Protein AF-A0A095ZLV0-F1 (afdb_monomer)

Mean predicted aligned error: 2.47 Å

pLDDT: mean 94.81, std 3.23, range [82.62, 97.88]

Radius of gyration: 12.52 Å; Cα contacts (8 Å, |Δi|>4): 199; chains: 1; bounding box: 30×24×29 Å

Nearest PDB structures (foldseek):
  4cvn-assembly3_H  TM=4.378E-01  e=1.791E+00  Pyrococcus abyssi GE5
  1yzh-assembly1_A  TM=4.095E-01  e=8.049E+00  Streptococcus pneumoniae
  2e2o-assembly1_A  TM=3.900E-01  e=8.569E+00  Sulfurisphaera tokodaii

Solvent-accessible surface area (backbone atoms only — not comparable to full-atom values): 5598 Å² total; per-residue (Å²): 90,82,37,76,89,58,82,37,50,82,42,81,77,58,96,61,78,64,69,90,45,72,81,43,30,36,50,30,49,45,47,40,47,65,64,39,50,67,45,78,57,61,44,66,31,31,39,74,44,74,66,9,36,50,21,47,51,37,22,54,49,82,32,35,52,52,29,49,85,70,72,42,73,56,26,41,32,32,26,20,60,77,34,49,73,69,54,50,71,67,55,51,52,56,24,40,70,24,27,36,44,82,44,104

Sequence (104 aa):
MDFRKANFSHVKDVFLLFSGCDALVELWLPMTFDLLTNIDLSIQSWGATTDGLASLRWTFGEGADDRTAKGLQPCTMKLHANVYDRLTDNERVAAAKKGWTFTK

Organism: NCBI:txid1401074

Secondary structure (DSSP, 8-state):
-B-TT---TT----TTTTTT-TT----B--B--TT-SEEEE--TTTTSSHHHHHHHHHHHTTTB--TTTTTPPPEEEEE-HHHHTTS-HHHHHHHHHTTEEEE-

Structure (mmCIF, N/CA/C/O backbone):
data_AF-A0A095ZLV0-F1
#
_entry.id   AF-A0A095ZLV0-F1
#
loop_
_atom_site.group_PDB
_atom_site.id
_atom_site.type_symbol
_atom_site.label_atom_id
_atom_site.label_alt_id
_atom_site.label_comp_id
_atom_site.label_asym_id
_atom_site.label_entity_id
_atom_site.label_seq_id
_atom_site.pdbx_PDB_ins_code
_atom_site.Cartn_x
_atom_site.Cartn_y
_atom_site.Cartn_z
_atom_site.occupancy
_atom_site.B_iso_or_equiv
_atom_site.auth_seq_id
_atom_site.auth_comp_id
_atom_site.auth_asym_id
_atom_site.auth_atom_id
_atom_site.pdbx_PDB_model_num
ATOM 1 N N . MET A 1 1 ? -1.328 -0.495 -13.754 1.00 93.31 1 MET A N 1
ATOM 2 C CA . MET A 1 1 ? -2.787 -0.534 -13.497 1.00 93.31 1 MET A CA 1
ATOM 3 C C . MET A 1 1 ? -3.157 0.652 -12.626 1.00 93.31 1 MET A C 1
ATOM 5 O O . MET A 1 1 ? -2.395 0.973 -11.722 1.00 93.31 1 MET A O 1
ATOM 9 N N . ASP A 1 2 ? -4.288 1.303 -12.890 1.00 96.56 2 ASP A N 1
ATOM 10 C CA . ASP A 1 2 ? -4.709 2.511 -12.172 1.00 96.56 2 ASP A CA 1
ATOM 11 C C . ASP A 1 2 ? -6.124 2.344 -11.605 1.00 96.56 2 ASP A C 1
ATOM 13 O O . ASP A 1 2 ? -7.093 2.232 -12.355 1.00 96.56 2 ASP A O 1
ATOM 17 N N . PHE A 1 3 ? -6.226 2.322 -10.276 1.00 96.75 3 PHE A N 1
ATOM 18 C CA . PHE A 1 3 ? -7.471 2.198 -9.522 1.00 96.75 3 PHE A CA 1
ATOM 19 C C . PHE A 1 3 ? -7.770 3.443 -8.686 1.00 96.75 3 PHE A C 1
ATOM 21 O O . PHE A 1 3 ? -8.600 3.369 -7.789 1.00 96.75 3 PHE A O 1
ATOM 28 N N . ARG A 1 4 ? -7.150 4.602 -8.945 1.00 96.50 4 ARG A N 1
ATOM 29 C CA . ARG A 1 4 ? -7.293 5.803 -8.087 1.00 96.50 4 ARG A CA 1
ATOM 30 C C . ARG A 1 4 ? -8.733 6.282 -7.880 1.00 96.50 4 ARG A C 1
ATOM 32 O O . ARG A 1 4 ? -9.005 7.008 -6.933 1.00 96.50 4 ARG A O 1
ATOM 39 N N . LYS A 1 5 ? -9.651 5.893 -8.767 1.00 95.81 5 LYS A N 1
ATOM 40 C CA . LYS A 1 5 ? -11.087 6.212 -8.697 1.00 95.81 5 LYS A CA 1
ATOM 41 C C . LYS A 1 5 ? -11.945 5.083 -8.110 1.00 95.81 5 LYS A C 1
ATOM 43 O O . LYS A 1 5 ? -13.164 5.215 -8.064 1.00 95.81 5 LYS A O 1
ATOM 48 N N . ALA A 1 6 ? -11.336 3.966 -7.722 1.00 95.75 6 ALA A N 1
ATOM 49 C CA . ALA A 1 6 ? -12.019 2.830 -7.124 1.00 95.75 6 ALA A CA 1
ATOM 50 C C . ALA A 1 6 ? -12.153 3.004 -5.605 1.00 95.75 6 ALA A C 1
ATOM 52 O O . ALA A 1 6 ? -11.365 3.699 -4.968 1.00 95.75 6 ALA A O 1
ATOM 53 N N . ASN A 1 7 ? -13.149 2.333 -5.031 1.00 95.38 7 ASN A N 1
ATOM 54 C CA . ASN A 1 7 ? -13.361 2.251 -3.593 1.00 95.38 7 ASN A CA 1
ATOM 55 C C . ASN A 1 7 ? -13.506 0.780 -3.195 1.00 95.38 7 ASN A C 1
ATOM 57 O O . ASN A 1 7 ? -14.355 0.072 -3.738 1.00 95.38 7 ASN A O 1
ATOM 61 N N . PHE A 1 8 ? -12.690 0.339 -2.242 1.00 96.12 8 PHE A N 1
ATOM 62 C CA . PHE A 1 8 ? -12.619 -1.041 -1.778 1.00 96.12 8 PHE A CA 1
ATOM 63 C C . PHE A 1 8 ? -13.105 -1.222 -0.329 1.00 96.12 8 PHE A C 1
ATOM 65 O O . PHE A 1 8 ? -12.872 -2.274 0.265 1.00 96.12 8 PHE A O 1
ATOM 72 N N . SER A 1 9 ? -13.836 -0.253 0.235 1.00 96.75 9 SER A N 1
ATOM 73 C CA . SER A 1 9 ? -14.259 -0.261 1.649 1.00 96.75 9 SER A CA 1
ATOM 74 C C . SER A 1 9 ? -15.120 -1.439 2.082 1.00 96.75 9 SER A C 1
ATOM 76 O O . SER A 1 9 ? -15.171 -1.754 3.264 1.00 96.75 9 SER A O 1
ATOM 78 N N . HIS A 1 10 ? -15.756 -2.135 1.142 1.00 97.12 10 HIS A N 1
ATOM 79 C CA . HIS A 1 10 ? -16.605 -3.294 1.426 1.00 97.12 10 HIS A CA 1
ATOM 80 C C . HIS A 1 10 ? -15.989 -4.623 0.965 1.00 97.12 10 HIS A C 1
ATOM 82 O O . HIS A 1 10 ? -16.644 -5.665 1.046 1.00 97.12 10 HIS A O 1
ATOM 88 N N . VAL A 1 11 ? -14.745 -4.608 0.474 1.00 96.06 11 VAL A N 1
ATOM 89 C CA . VAL A 1 11 ? -14.034 -5.826 0.077 1.00 96.06 11 VAL A CA 1
ATOM 90 C C . VAL A 1 11 ? -13.694 -6.640 1.318 1.00 96.06 11 VAL A C 1
ATOM 92 O O . VAL A 1 11 ? -13.082 -6.136 2.254 1.00 96.06 11 VAL A O 1
ATOM 95 N N . LYS A 1 12 ? -14.089 -7.914 1.306 1.00 95.56 12 LYS A N 1
ATOM 96 C CA . LYS A 1 12 ? -13.871 -8.860 2.411 1.00 95.56 12 LYS A CA 1
ATOM 97 C C . LYS A 1 12 ? -12.700 -9.809 2.175 1.00 95.56 12 LYS A C 1
ATOM 99 O O . LYS A 1 12 ? -12.263 -10.455 3.118 1.00 95.56 12 LYS A O 1
ATOM 104 N N . ASP A 1 13 ? -12.224 -9.902 0.935 1.00 91.75 13 ASP A N 1
ATOM 105 C CA . ASP A 1 13 ? -11.142 -10.800 0.542 1.00 91.75 13 ASP A CA 1
ATOM 106 C C . ASP A 1 13 ? -10.413 -10.275 -0.709 1.00 91.75 13 ASP A C 1
ATOM 108 O O . ASP A 1 13 ? -11.034 -9.720 -1.617 1.00 91.75 13 ASP A O 1
ATOM 112 N N . VAL A 1 14 ? -9.093 -10.457 -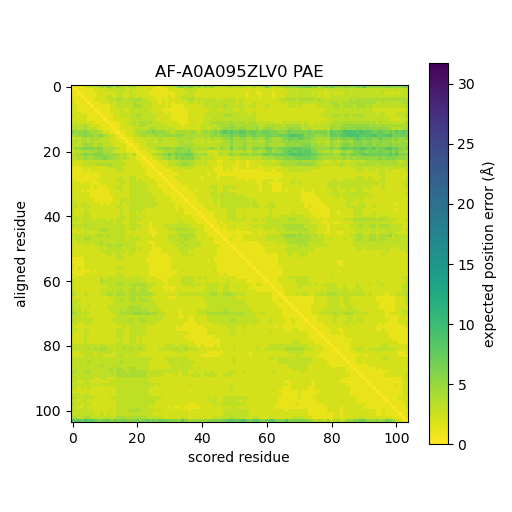0.736 1.00 90.44 14 VAL A N 1
ATOM 113 C CA . VAL A 1 14 ? -8.163 -10.081 -1.815 1.00 90.44 14 VAL A CA 1
ATOM 114 C C . VAL A 1 14 ? -7.152 -11.192 -2.127 1.00 90.44 14 VAL A C 1
ATOM 116 O O . VAL A 1 14 ? -6.147 -10.923 -2.780 1.00 90.44 14 VAL A O 1
ATOM 119 N N . PHE A 1 15 ? -7.408 -12.433 -1.689 1.00 83.19 15 PHE A N 1
ATOM 120 C CA . PHE A 1 15 ? -6.475 -13.570 -1.694 1.00 83.19 15 PHE A CA 1
ATOM 121 C C . PHE A 1 15 ? -5.724 -13.812 -3.017 1.00 83.19 15 PHE A C 1
ATOM 123 O O . PHE A 1 15 ? -4.623 -14.351 -2.995 1.00 83.19 15 PHE A O 1
ATOM 130 N N . LEU A 1 16 ? -6.252 -13.383 -4.166 1.00 82.62 16 LEU A N 1
ATOM 131 C CA . LEU A 1 16 ? -5.592 -13.526 -5.470 1.00 82.62 16 LEU A CA 1
ATOM 132 C C . LEU A 1 16 ? -5.725 -12.286 -6.360 1.00 82.62 16 LEU A C 1
ATOM 134 O O . LEU A 1 16 ? -5.642 -12.402 -7.581 1.00 82.62 16 LEU A O 1
ATOM 138 N N . LEU A 1 17 ? -5.924 -11.101 -5.773 1.00 84.00 17 LEU A N 1
ATOM 139 C CA . LEU A 1 17 ? -6.256 -9.886 -6.529 1.00 84.00 17 LEU A CA 1
ATOM 140 C C . LEU A 1 17 ? -5.251 -9.574 -7.657 1.00 84.00 17 LEU A C 1
ATOM 142 O O . LEU A 1 17 ? -5.650 -9.072 -8.704 1.00 84.00 17 LEU A O 1
ATOM 146 N N . PHE A 1 18 ? -3.973 -9.923 -7.464 1.00 87.88 18 PHE A N 1
ATOM 147 C CA . PHE A 1 18 ? -2.896 -9.721 -8.442 1.00 87.88 18 PHE A CA 1
ATOM 148 C C . PHE A 1 18 ? -2.106 -10.997 -8.763 1.00 87.88 18 PHE A C 1
ATOM 150 O O . PHE A 1 18 ? -0.941 -10.933 -9.157 1.00 87.88 18 PHE A O 1
ATOM 157 N N . SER A 1 19 ? -2.718 -12.172 -8.598 1.00 86.06 19 SER A N 1
ATOM 158 C CA . SER A 1 19 ? -2.069 -13.429 -8.988 1.00 86.06 19 SER A CA 1
ATOM 159 C C . SER A 1 19 ? -1.755 -13.430 -10.492 1.00 86.06 19 SER A C 1
ATOM 161 O O . SER A 1 19 ? -2.596 -13.046 -11.304 1.00 86.06 19 SER A O 1
ATOM 163 N N . GLY A 1 20 ? -0.531 -13.815 -10.866 1.00 84.94 20 GLY A N 1
ATOM 164 C CA . GLY A 1 20 ? -0.071 -13.835 -12.262 1.00 84.94 20 GLY A CA 1
ATOM 165 C C . GLY A 1 20 ? 0.274 -12.464 -12.861 1.00 84.94 20 GLY A C 1
ATOM 166 O O . GLY A 1 20 ? 0.516 -12.361 -14.061 1.00 84.94 20 GLY A O 1
ATOM 167 N N . CYS A 1 21 ? 0.316 -11.399 -12.056 1.00 88.38 21 CYS A N 1
ATOM 168 C CA . CYS A 1 21 ? 0.702 -10.056 -12.501 1.00 88.38 21 CYS A CA 1
ATOM 169 C C . CYS A 1 21 ? 2.228 -9.823 -12.443 1.00 88.38 21 CYS A C 1
ATOM 171 O O . CYS A 1 21 ? 2.675 -8.767 -11.999 1.00 88.38 21 CYS A O 1
ATOM 173 N N . ASP A 1 22 ? 3.038 -10.778 -12.907 1.00 84.19 22 ASP A N 1
ATOM 174 C CA . ASP A 1 22 ? 4.505 -10.776 -12.722 1.00 84.19 22 ASP A CA 1
ATOM 175 C C . ASP A 1 22 ? 5.238 -9.644 -13.464 1.00 84.19 22 ASP A C 1
ATOM 177 O O . ASP A 1 22 ? 6.371 -9.297 -13.134 1.00 84.19 22 ASP A O 1
ATOM 181 N N . ALA A 1 23 ? 4.591 -9.056 -14.473 1.00 91.12 23 ALA A N 1
ATOM 182 C CA . ALA A 1 23 ? 5.103 -7.917 -15.235 1.00 91.12 23 ALA A CA 1
ATOM 183 C C . ALA A 1 23 ? 4.530 -6.565 -14.763 1.00 91.12 23 ALA A C 1
ATOM 185 O O . ALA A 1 23 ? 4.772 -5.534 -15.396 1.00 91.12 23 ALA A O 1
ATOM 186 N N . LEU A 1 24 ? 3.739 -6.539 -13.683 1.00 93.38 24 LEU A N 1
ATOM 187 C CA . LEU A 1 24 ? 3.098 -5.319 -13.199 1.00 93.38 24 LEU A CA 1
ATOM 188 C C . LEU A 1 24 ? 4.123 -4.412 -12.513 1.00 93.38 24 LEU A C 1
ATOM 190 O O . LEU A 1 24 ? 4.451 -4.581 -11.339 1.00 93.38 24 LEU A O 1
ATOM 194 N N . VAL A 1 25 ? 4.642 -3.439 -13.258 1.00 94.94 25 VAL A N 1
ATOM 195 C CA . VAL A 1 25 ? 5.637 -2.480 -12.749 1.00 94.94 25 VAL A CA 1
ATOM 196 C C . VAL A 1 25 ? 5.017 -1.272 -12.050 1.00 94.94 25 VAL A C 1
ATOM 198 O O . VAL A 1 25 ? 5.664 -0.651 -11.208 1.00 94.94 25 VAL A O 1
ATOM 201 N N . GLU A 1 26 ? 3.759 -0.966 -12.363 1.00 96.44 26 GLU A N 1
ATOM 202 C CA . GLU A 1 26 ? 3.036 0.224 -11.914 1.00 96.44 26 GLU A CA 1
ATOM 203 C C . GLU A 1 26 ? 1.634 -0.155 -11.431 1.00 96.44 26 GLU A C 1
ATOM 205 O O . GLU A 1 26 ? 0.851 -0.758 -12.174 1.00 96.44 26 GLU A O 1
ATOM 210 N N . LEU A 1 27 ? 1.307 0.221 -10.197 1.00 96.25 27 LEU A N 1
ATOM 211 C CA . LEU A 1 27 ? 0.022 -0.034 -9.557 1.00 96.25 27 LEU A CA 1
ATOM 212 C C . LEU A 1 27 ? -0.367 1.178 -8.710 1.00 96.25 27 LEU A C 1
ATOM 214 O O . LEU A 1 27 ? 0.268 1.468 -7.700 1.00 96.25 27 LEU A O 1
ATOM 218 N N . TRP A 1 28 ? -1.428 1.872 -9.115 1.00 97.38 28 TRP A N 1
ATOM 219 C CA . TRP A 1 28 ? -2.038 2.933 -8.318 1.00 97.38 28 TRP A CA 1
ATOM 220 C C . TRP A 1 28 ? -3.246 2.361 -7.589 1.00 97.38 28 TRP A C 1
ATOM 222 O O . TRP A 1 28 ? -4.322 2.244 -8.178 1.00 97.38 28 TRP A O 1
ATOM 232 N N . LEU A 1 29 ? -3.064 1.963 -6.332 1.00 96.44 29 LEU A N 1
ATOM 233 C CA . LEU A 1 29 ? -4.094 1.288 -5.546 1.00 96.44 29 LEU A CA 1
ATOM 234 C C . LEU A 1 29 ? -4.491 2.155 -4.342 1.00 96.44 29 LEU A C 1
ATOM 236 O O . LEU A 1 29 ? -3.682 2.320 -3.438 1.00 96.44 29 LEU A O 1
ATOM 240 N N . PRO A 1 30 ? -5.704 2.730 -4.289 1.00 96.12 30 PRO A N 1
ATOM 241 C CA . PRO A 1 30 ? -6.153 3.428 -3.090 1.00 96.12 30 PRO A CA 1
ATOM 242 C C . PRO A 1 30 ? -6.376 2.419 -1.957 1.00 96.12 30 PRO A C 1
ATOM 244 O O . PRO A 1 30 ? -7.159 1.475 -2.098 1.00 96.12 30 PRO A O 1
ATOM 247 N N . MET A 1 31 ? -5.725 2.627 -0.814 1.00 95.56 31 MET A N 1
ATOM 248 C CA . MET A 1 31 ? -5.828 1.759 0.360 1.00 95.56 31 MET A CA 1
ATOM 249 C C . MET A 1 31 ? -7.112 2.061 1.136 1.00 95.56 31 MET A C 1
ATOM 251 O O . MET A 1 31 ? -7.084 2.571 2.248 1.00 95.56 31 MET A O 1
ATOM 255 N N . THR A 1 32 ? -8.251 1.732 0.537 1.00 96.06 32 THR A N 1
ATOM 256 C CA . THR A 1 32 ? -9.596 1.982 1.084 1.00 96.06 32 THR A CA 1
ATOM 257 C C . THR A 1 32 ? -10.214 0.721 1.700 1.00 96.06 32 THR A C 1
ATOM 259 O O . THR A 1 32 ? -11.415 0.665 1.910 1.00 96.06 32 THR A O 1
ATOM 262 N N . PHE A 1 33 ? -9.421 -0.325 1.964 1.00 96.38 33 PHE A N 1
ATOM 263 C CA . PHE A 1 33 ? -9.879 -1.651 2.408 1.00 96.38 33 PHE A CA 1
ATOM 264 C C . PHE A 1 33 ? -10.295 -1.691 3.887 1.00 96.38 33 PHE A C 1
ATOM 266 O O . PHE A 1 33 ? -9.574 -2.222 4.736 1.00 96.38 33 PHE A O 1
ATOM 273 N N . ASP A 1 34 ? -11.456 -1.134 4.217 1.00 97.19 34 ASP A N 1
ATOM 274 C CA . ASP A 1 34 ? -11.866 -0.932 5.612 1.00 97.19 34 ASP A CA 1
ATOM 275 C C . ASP A 1 34 ? -12.109 -2.246 6.393 1.00 97.19 34 ASP A C 1
ATOM 277 O O . ASP A 1 34 ? -11.900 -2.283 7.605 1.00 97.19 34 ASP A O 1
ATOM 281 N N . LEU A 1 35 ? -12.488 -3.339 5.716 1.00 97.31 35 LEU A N 1
ATOM 282 C CA . LEU A 1 35 ? -12.798 -4.633 6.354 1.00 97.31 35 LEU A CA 1
ATOM 283 C C . LEU A 1 35 ? -11.606 -5.597 6.460 1.00 97.31 35 LEU A C 1
ATOM 285 O O . LEU A 1 35 ? -11.723 -6.637 7.107 1.00 97.31 35 LEU A O 1
ATOM 289 N N . LEU A 1 36 ? -10.479 -5.288 5.815 1.00 96.88 36 LEU A N 1
ATOM 290 C CA . LEU A 1 36 ? -9.307 -6.163 5.805 1.00 96.88 36 LEU A CA 1
ATOM 291 C C . LEU A 1 36 ? -8.332 -5.779 6.913 1.00 96.88 36 LEU A C 1
ATOM 293 O O . LEU A 1 36 ? -8.099 -4.598 7.164 1.00 96.88 36 LEU A O 1
ATOM 297 N N . THR A 1 37 ? -7.722 -6.786 7.532 1.00 96.25 37 THR A N 1
ATOM 298 C CA . THR A 1 37 ? -6.606 -6.628 8.482 1.00 96.25 37 THR A CA 1
ATOM 299 C C . THR A 1 37 ? -5.301 -7.221 7.958 1.00 96.25 37 THR A C 1
ATOM 301 O O . THR A 1 37 ? -4.248 -7.011 8.558 1.00 96.25 37 THR A O 1
ATOM 304 N N . ASN A 1 38 ? -5.347 -7.927 6.825 1.00 95.75 38 ASN A N 1
ATOM 305 C CA . ASN A 1 38 ? -4.176 -8.430 6.127 1.00 95.75 38 ASN A CA 1
ATOM 306 C C . ASN A 1 38 ? -4.371 -8.363 4.606 1.00 95.75 38 ASN A C 1
ATOM 308 O O . ASN A 1 38 ? -5.446 -8.697 4.108 1.00 95.75 38 ASN A O 1
ATOM 312 N N . ILE A 1 39 ? -3.330 -7.959 3.879 1.00 94.94 39 ILE A N 1
ATOM 313 C CA . ILE A 1 39 ? -3.304 -7.886 2.412 1.00 94.94 39 ILE A CA 1
ATOM 314 C C . ILE A 1 39 ? -1.956 -8.428 1.927 1.00 94.94 39 ILE A C 1
ATOM 316 O O . ILE A 1 39 ? -0.911 -8.048 2.450 1.00 94.94 39 ILE A O 1
ATOM 320 N N . ASP A 1 40 ? -1.962 -9.288 0.909 1.00 93.44 40 ASP A N 1
ATOM 321 C CA . ASP A 1 40 ? -0.738 -9.722 0.230 1.00 93.44 40 ASP A CA 1
ATOM 322 C C . ASP A 1 40 ? -0.604 -9.003 -1.121 1.00 93.44 40 ASP A C 1
ATOM 324 O O . ASP A 1 40 ? -1.382 -9.244 -2.044 1.00 93.44 40 ASP A O 1
ATOM 328 N N . LEU A 1 41 ? 0.379 -8.104 -1.220 1.00 92.06 41 LEU A N 1
ATOM 329 C CA . LEU A 1 41 ? 0.804 -7.432 -2.451 1.00 92.06 41 LEU A CA 1
ATOM 330 C C . LEU A 1 41 ? 2.267 -7.788 -2.765 1.00 92.06 41 LEU A C 1
ATOM 332 O O . LEU A 1 41 ? 3.081 -6.912 -3.072 1.00 92.06 41 LEU A O 1
ATOM 336 N N . SER A 1 42 ? 2.627 -9.074 -2.692 1.00 91.62 42 SER A N 1
ATOM 337 C CA . SER A 1 42 ? 3.971 -9.581 -3.021 1.00 91.62 42 SER A CA 1
ATOM 338 C C . SER A 1 42 ? 4.313 -9.537 -4.523 1.00 91.62 42 SER A C 1
ATOM 340 O O . SER A 1 42 ? 4.775 -10.514 -5.104 1.00 91.62 42 SER A O 1
ATOM 342 N N . ILE A 1 43 ? 4.120 -8.384 -5.163 1.00 92.75 43 ILE A N 1
ATOM 343 C CA . ILE A 1 43 ? 4.323 -8.154 -6.596 1.00 92.75 43 ILE A CA 1
ATOM 344 C C . ILE A 1 43 ? 5.777 -7.733 -6.822 1.00 92.75 43 ILE A C 1
ATOM 346 O O . ILE A 1 43 ? 6.134 -6.579 -6.605 1.00 92.75 43 ILE A O 1
ATOM 350 N N . GLN A 1 44 ? 6.636 -8.657 -7.253 1.00 93.44 44 GLN A N 1
ATOM 351 C CA . GLN A 1 44 ? 8.086 -8.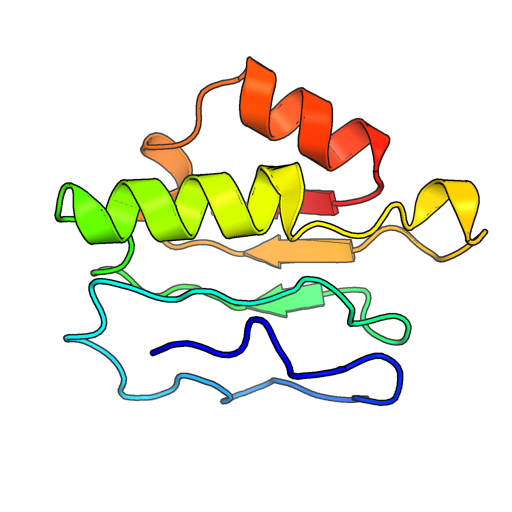429 -7.344 1.00 93.44 44 GLN A CA 1
ATOM 352 C C . GLN A 1 44 ? 8.486 -7.245 -8.240 1.00 93.44 44 GLN A C 1
ATOM 354 O O . GLN A 1 44 ? 9.481 -6.570 -7.962 1.00 93.44 44 GLN 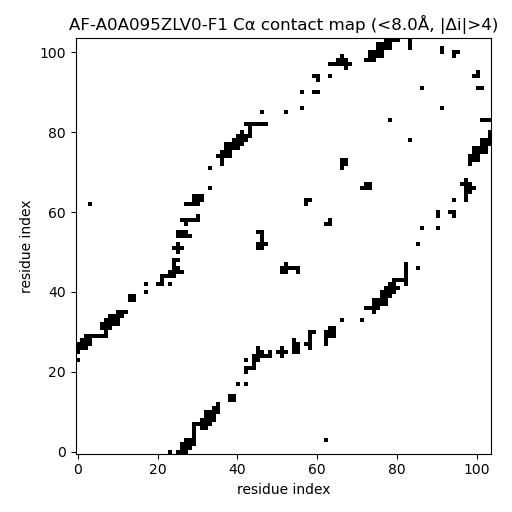A O 1
ATOM 359 N N . SER A 1 45 ? 7.747 -7.018 -9.325 1.00 94.12 45 SER A N 1
ATOM 360 C CA . SER A 1 45 ? 8.043 -6.006 -10.342 1.00 94.12 45 SER A CA 1
ATOM 361 C C . SER A 1 45 ? 7.590 -4.594 -9.966 1.00 94.12 45 SER A C 1
ATOM 363 O O . SER A 1 45 ? 8.030 -3.631 -10.598 1.00 94.12 45 SER A O 1
ATOM 365 N N . TRP A 1 46 ? 6.718 -4.439 -8.965 1.00 95.12 46 TRP A N 1
ATOM 366 C CA . TRP A 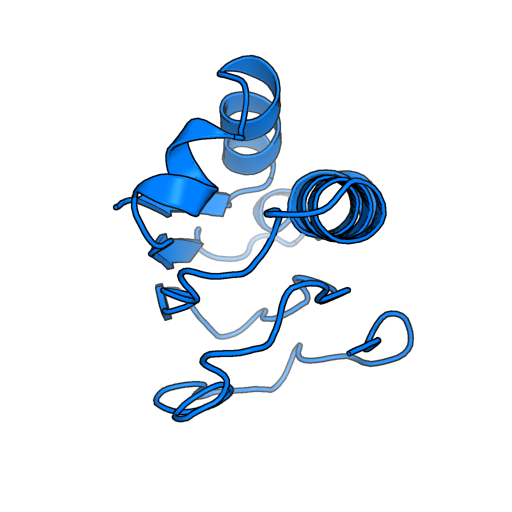1 46 ? 6.139 -3.138 -8.641 1.00 95.12 46 TRP A CA 1
ATOM 367 C C . TRP A 1 46 ? 7.206 -2.181 -8.109 1.00 95.12 46 TRP A C 1
ATOM 369 O O . TRP A 1 46 ? 8.037 -2.527 -7.273 1.00 95.12 46 TRP A O 1
ATOM 379 N N . GLY A 1 47 ? 7.224 -0.955 -8.621 1.00 93.81 47 GLY A N 1
ATOM 380 C CA . GLY A 1 47 ? 8.221 0.018 -8.196 1.00 93.81 47 GLY A CA 1
ATOM 381 C C . GLY A 1 47 ? 9.545 -0.086 -8.941 1.00 93.81 47 GLY A C 1
ATOM 382 O O . GLY A 1 47 ? 10.431 0.710 -8.646 1.00 93.81 47 GLY A O 1
ATOM 383 N N . ALA A 1 48 ? 9.704 -1.025 -9.887 1.00 93.38 48 ALA A N 1
ATOM 384 C CA . ALA A 1 48 ? 10.957 -1.237 -10.616 1.00 93.38 48 ALA A CA 1
ATOM 385 C C . ALA A 1 48 ? 11.352 -0.062 -11.527 1.00 93.38 48 ALA A C 1
ATOM 387 O O . ALA A 1 48 ? 12.544 0.185 -11.710 1.00 93.38 48 ALA A O 1
ATOM 388 N N . THR A 1 49 ? 10.371 0.670 -12.058 1.00 95.56 49 THR A N 1
ATOM 389 C CA . THR A 1 49 ? 10.551 1.853 -12.915 1.00 95.56 49 THR A CA 1
ATOM 390 C C . THR A 1 49 ? 10.287 3.148 -12.142 1.00 95.56 49 THR A C 1
ATOM 392 O O . THR A 1 49 ? 9.774 3.114 -11.023 1.00 95.56 49 THR A O 1
ATOM 395 N N . THR A 1 50 ? 10.604 4.305 -12.735 1.00 96.38 50 THR A N 1
ATOM 396 C CA . THR A 1 50 ? 10.287 5.623 -12.152 1.00 96.38 50 THR A CA 1
ATOM 397 C C . THR A 1 50 ? 8.788 5.782 -11.887 1.00 96.38 50 THR A C 1
ATOM 399 O O . THR A 1 50 ? 8.404 6.130 -10.772 1.00 96.38 50 THR A O 1
ATOM 402 N N . ASP A 1 51 ? 7.943 5.451 -12.867 1.00 96.75 51 ASP A N 1
ATOM 403 C CA . ASP A 1 51 ? 6.482 5.534 -12.727 1.00 96.75 51 ASP A CA 1
ATOM 404 C C . ASP A 1 51 ? 5.949 4.487 -11.746 1.00 96.75 51 ASP A C 1
ATOM 406 O O . ASP A 1 51 ? 5.083 4.771 -10.917 1.00 96.75 51 ASP A O 1
ATOM 410 N N . GLY A 1 52 ? 6.552 3.295 -11.746 1.00 96.81 52 GLY A N 1
ATOM 411 C CA . GLY A 1 52 ? 6.291 2.276 -10.743 1.00 96.81 52 GLY A CA 1
ATOM 412 C C . GLY A 1 52 ? 6.539 2.793 -9.331 1.00 96.81 52 GLY A C 1
ATOM 413 O O . GLY A 1 52 ? 5.686 2.640 -8.458 1.00 96.81 52 GLY A O 1
ATOM 414 N N . LEU A 1 53 ? 7.688 3.430 -9.096 1.00 96.31 53 LEU A N 1
ATOM 415 C CA . LEU A 1 53 ? 8.045 3.982 -7.791 1.00 96.31 53 LEU A CA 1
ATOM 416 C C . LEU A 1 53 ? 7.122 5.143 -7.403 1.00 96.31 53 LEU A C 1
ATOM 418 O O . LEU A 1 53 ? 6.740 5.253 -6.239 1.00 96.31 53 LEU A O 1
ATOM 422 N N . ALA A 1 54 ? 6.723 5.978 -8.364 1.00 97.50 54 ALA A N 1
ATOM 423 C CA . ALA A 1 54 ? 5.727 7.020 -8.137 1.00 97.50 54 ALA A CA 1
ATOM 424 C C . ALA A 1 54 ? 4.383 6.418 -7.691 1.00 97.50 54 ALA A C 1
ATOM 426 O O . ALA A 1 54 ? 3.824 6.857 -6.687 1.00 97.50 54 ALA A O 1
ATOM 427 N N . SER A 1 55 ? 3.916 5.361 -8.362 1.00 97.88 55 SER A N 1
ATOM 428 C CA . SER A 1 55 ? 2.672 4.665 -8.004 1.00 97.88 55 SER A CA 1
ATOM 429 C C . SER A 1 55 ? 2.732 4.005 -6.619 1.00 97.88 55 SER A C 1
ATOM 431 O O . SER A 1 55 ? 1.764 4.063 -5.859 1.00 97.88 55 SER A O 1
ATOM 433 N N . LEU A 1 56 ? 3.893 3.452 -6.249 1.00 96.38 56 LEU A N 1
ATOM 434 C CA . LEU A 1 56 ? 4.157 2.859 -4.936 1.00 96.38 56 LEU A CA 1
ATOM 435 C C . LEU A 1 56 ? 4.068 3.908 -3.819 1.00 96.38 56 LEU A C 1
ATOM 437 O O . LEU A 1 56 ? 3.341 3.733 -2.840 1.00 96.38 56 LEU A O 1
ATOM 441 N N . ARG A 1 57 ? 4.772 5.031 -3.992 1.00 96.19 57 ARG A N 1
ATOM 442 C CA . ARG A 1 57 ? 4.777 6.142 -3.031 1.00 96.19 57 ARG A CA 1
ATOM 443 C C . ARG A 1 57 ? 3.418 6.801 -2.903 1.00 96.19 57 ARG A C 1
ATOM 445 O O . ARG A 1 57 ? 3.002 7.126 -1.796 1.00 96.19 57 ARG A O 1
ATOM 452 N N . TRP A 1 58 ? 2.718 6.971 -4.019 1.00 97.44 58 TRP A N 1
ATOM 453 C CA . TRP A 1 58 ? 1.354 7.472 -3.998 1.00 97.44 58 TRP A CA 1
ATOM 454 C C . TRP A 1 58 ? 0.447 6.534 -3.195 1.00 97.44 58 TRP A C 1
ATOM 456 O O . TRP A 1 58 ? -0.226 6.999 -2.282 1.00 97.44 58 TRP A O 1
ATOM 466 N N . THR A 1 59 ? 0.497 5.224 -3.459 1.00 96.25 59 THR A N 1
ATOM 467 C CA . THR A 1 59 ? -0.350 4.213 -2.800 1.00 96.25 59 THR A CA 1
ATOM 468 C C . THR A 1 59 ? -0.189 4.216 -1.277 1.00 96.25 59 THR A C 1
ATOM 470 O O . THR A 1 59 ? -1.184 4.180 -0.558 1.00 96.25 59 THR A O 1
ATOM 473 N N . PHE A 1 60 ? 1.040 4.316 -0.764 1.00 93.44 60 PHE A N 1
ATOM 474 C CA . PHE A 1 60 ? 1.292 4.324 0.687 1.00 93.44 60 PHE A CA 1
ATOM 475 C C . PHE A 1 60 ? 1.318 5.721 1.322 1.00 93.44 60 PHE A C 1
ATOM 477 O O . PHE A 1 60 ? 1.338 5.843 2.547 1.00 93.44 60 PHE A O 1
ATOM 484 N N . GLY A 1 61 ? 1.306 6.771 0.503 1.00 93.88 61 GLY A N 1
ATOM 485 C CA . GLY A 1 61 ? 1.243 8.166 0.917 1.00 93.88 61 GLY A CA 1
ATOM 486 C C . GLY A 1 61 ? -0.178 8.713 0.821 1.00 93.88 61 GLY A C 1
ATOM 487 O O . GLY A 1 61 ? -0.984 8.541 1.736 1.00 93.88 61 GLY A O 1
ATOM 488 N N . GLU A 1 62 ? -0.465 9.416 -0.274 1.00 94.12 62 GLU A N 1
ATOM 489 C CA . GLU A 1 62 ? -1.750 10.083 -0.535 1.00 94.12 62 GLU A CA 1
ATOM 490 C C . GLU A 1 62 ? -2.912 9.102 -0.704 1.00 94.12 62 GLU A C 1
ATOM 492 O O . GLU A 1 62 ? -3.998 9.348 -0.192 1.00 94.12 62 GLU A O 1
ATOM 497 N N . GLY A 1 63 ? -2.674 7.985 -1.391 1.00 94.69 63 GLY A N 1
ATOM 498 C CA . GLY A 1 63 ? -3.652 6.925 -1.614 1.00 94.69 63 GLY A CA 1
ATOM 499 C C . GLY A 1 63 ? -3.935 6.079 -0.375 1.00 94.69 63 GLY A C 1
ATOM 500 O O . GLY A 1 63 ? -4.834 5.242 -0.420 1.00 94.69 63 GLY A O 1
ATOM 501 N N . ALA A 1 64 ? -3.192 6.279 0.721 1.00 95.94 64 ALA A N 1
ATOM 502 C CA . ALA A 1 64 ? -3.406 5.558 1.963 1.00 95.94 64 ALA A CA 1
ATOM 503 C C . ALA A 1 64 ? -4.427 6.258 2.863 1.00 95.94 64 ALA A C 1
ATOM 505 O O . ALA A 1 64 ? -4.118 7.313 3.437 1.00 95.94 64 ALA A O 1
ATOM 506 N N . ASP A 1 65 ? -5.598 5.640 3.044 1.00 95.44 65 ASP A N 1
ATOM 507 C CA . ASP A 1 65 ? -6.602 6.123 3.994 1.00 95.44 65 ASP A CA 1
ATOM 508 C C . ASP A 1 65 ? -6.066 6.091 5.427 1.00 95.44 65 ASP A C 1
ATOM 510 O O . ASP A 1 65 ? -5.270 5.230 5.804 1.00 95.44 65 ASP A O 1
ATOM 514 N N . ASP A 1 66 ? -6.536 7.016 6.258 1.00 97.56 66 ASP A N 1
ATOM 515 C CA . ASP A 1 66 ? -6.226 7.019 7.683 1.00 97.56 66 ASP A CA 1
ATOM 516 C C . ASP A 1 66 ? -7.179 6.081 8.438 1.00 97.56 66 ASP A C 1
ATOM 518 O O . ASP A 1 66 ? -8.296 6.452 8.812 1.00 97.56 66 ASP A O 1
ATOM 522 N N . ARG A 1 67 ? -6.746 4.833 8.642 1.00 96.88 67 ARG A N 1
ATOM 523 C CA . ARG A 1 67 ? -7.526 3.814 9.362 1.00 96.88 67 ARG A CA 1
ATOM 524 C C . ARG A 1 67 ? -7.717 4.194 10.824 1.00 96.88 67 ARG A C 1
ATOM 526 O O . ARG A 1 67 ? -8.793 3.966 11.374 1.00 96.88 67 ARG A O 1
ATOM 533 N N . THR A 1 68 ? -6.694 4.797 11.431 1.00 97.19 68 THR A N 1
ATOM 534 C CA . THR A 1 68 ? -6.717 5.250 12.824 1.00 97.19 68 THR A CA 1
ATOM 535 C C . THR A 1 68 ? -7.802 6.307 13.021 1.00 97.19 68 THR A C 1
ATOM 537 O O . THR A 1 68 ? -8.628 6.176 13.921 1.00 97.19 68 THR A O 1
ATOM 540 N N . ALA A 1 69 ? -7.862 7.313 12.144 1.00 97.69 69 ALA A N 1
ATOM 541 C CA . ALA A 1 69 ? -8.880 8.363 12.19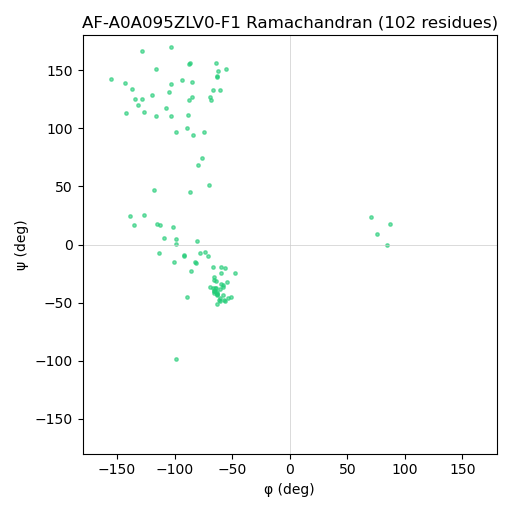8 1.00 97.69 69 ALA A CA 1
ATOM 542 C C . ALA A 1 69 ? -10.306 7.831 11.969 1.00 97.69 69 ALA A C 1
ATOM 544 O O . ALA A 1 69 ? -11.259 8.355 12.541 1.00 97.69 69 ALA A O 1
ATOM 545 N N . LYS A 1 70 ? -10.459 6.768 11.170 1.00 96.69 70 LYS A N 1
ATOM 546 C CA . LYS A 1 70 ? -11.742 6.076 10.965 1.00 96.69 70 LYS A CA 1
ATOM 547 C C . LYS A 1 70 ? -12.136 5.137 12.118 1.00 96.69 70 LYS A C 1
ATOM 549 O O . LYS A 1 70 ? -13.235 4.590 12.092 1.00 96.6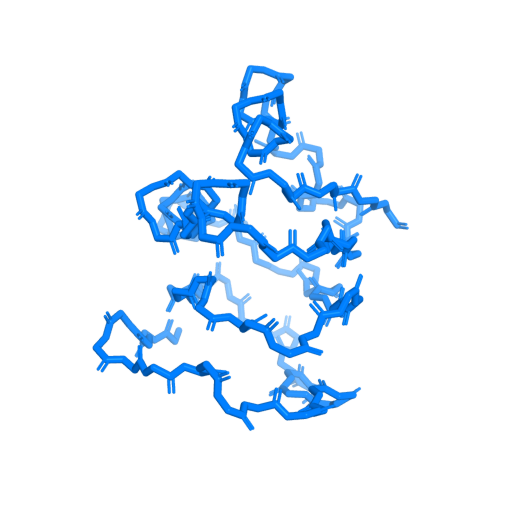9 70 LYS A O 1
ATOM 55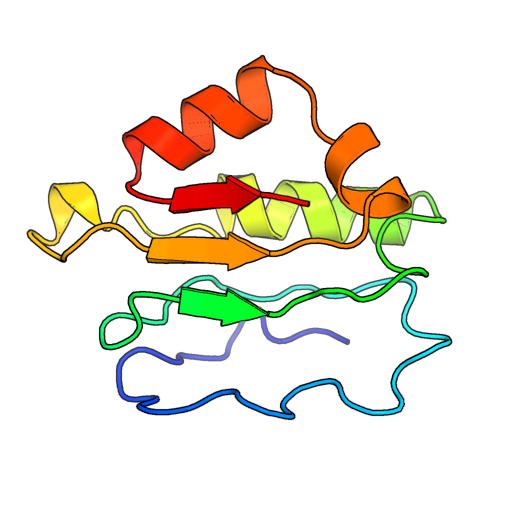4 N N . GLY A 1 71 ? -11.263 4.908 13.103 1.00 97.69 71 GLY A N 1
ATOM 555 C CA . GLY A 1 71 ? -11.495 3.934 14.177 1.00 97.69 71 GLY A CA 1
ATOM 556 C C . GLY A 1 71 ? -11.437 2.471 13.716 1.00 97.69 71 GLY A C 1
ATOM 557 O O . GLY A 1 71 ? -12.040 1.602 14.345 1.00 97.69 71 GLY A O 1
ATOM 558 N N . LEU A 1 72 ? -10.741 2.190 12.611 1.00 97.56 72 LEU A N 1
ATOM 559 C CA . LEU A 1 72 ? -10.595 0.847 12.051 1.00 97.56 72 LEU A CA 1
ATOM 560 C C . LEU A 1 72 ? -9.407 0.108 12.67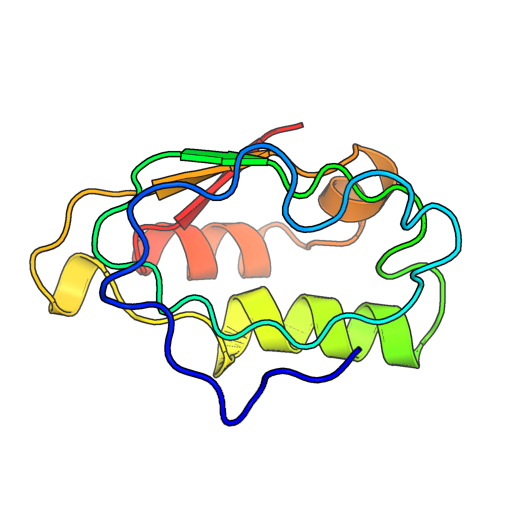4 1.00 97.56 72 LEU A C 1
ATOM 562 O O . LEU A 1 72 ? -8.431 0.711 13.120 1.00 97.56 72 LEU A O 1
ATOM 566 N N . GLN A 1 73 ? -9.458 -1.226 12.644 1.00 96.88 73 GLN A N 1
ATOM 567 C CA . GLN A 1 73 ? -8.313 -2.044 13.042 1.00 96.88 73 GLN A CA 1
ATOM 568 C C . GLN A 1 73 ? -7.114 -1.795 12.113 1.00 96.88 73 GLN A C 1
ATOM 570 O O . GLN A 1 73 ? -7.320 -1.610 10.908 1.00 96.88 73 GLN A O 1
ATOM 575 N N . PRO A 1 74 ? -5.868 -1.830 12.619 1.00 97.00 74 PRO A N 1
ATOM 576 C CA . PRO A 1 74 ? -4.685 -1.795 11.769 1.00 97.00 74 PRO A CA 1
ATOM 577 C C . PRO A 1 74 ? -4.700 -2.913 10.724 1.00 97.00 74 PRO A C 1
ATOM 579 O O . PRO A 1 74 ? -5.259 -3.985 10.954 1.00 97.00 74 PRO A O 1
ATOM 582 N N . CYS A 1 75 ? -4.068 -2.663 9.581 1.00 97.62 75 CYS A N 1
ATOM 583 C CA . CYS A 1 75 ? -3.911 -3.655 8.528 1.00 97.62 75 CYS A CA 1
ATOM 584 C C . CYS A 1 75 ? -2.432 -3.916 8.267 1.00 97.62 75 CYS A C 1
ATOM 586 O O . CYS A 1 75 ? -1.650 -2.989 8.034 1.00 97.62 75 CYS A O 1
ATOM 588 N N . THR A 1 76 ? -2.059 -5.190 8.277 1.00 97.19 76 THR A N 1
ATOM 589 C CA . THR A 1 76 ? -0.751 -5.649 7.824 1.00 97.19 76 THR A CA 1
ATOM 590 C C . THR A 1 76 ? -0.782 -5.847 6.316 1.00 97.19 76 THR A C 1
ATOM 592 O O . THR A 1 76 ? -1.766 -6.315 5.751 1.00 97.19 76 THR A O 1
ATOM 595 N N . MET A 1 77 ? 0.287 -5.457 5.641 1.00 95.19 77 MET A N 1
ATOM 596 C CA . MET A 1 77 ? 0.433 -5.641 4.214 1.00 95.19 77 MET A CA 1
ATOM 597 C C . MET A 1 77 ? 1.792 -6.233 3.914 1.00 95.19 77 MET A C 1
ATOM 599 O O . MET A 1 77 ? 2.833 -5.649 4.223 1.00 95.19 77 MET A O 1
ATOM 603 N N . LYS A 1 78 ? 1.760 -7.405 3.300 1.00 95.62 78 LYS A N 1
ATOM 604 C CA . LYS A 1 78 ? 2.952 -8.096 2.855 1.00 95.62 78 LYS A CA 1
ATOM 605 C C . LYS A 1 78 ? 3.347 -7.574 1.481 1.00 95.62 78 LYS A C 1
ATOM 607 O O . LYS A 1 78 ? 2.525 -7.539 0.567 1.00 95.62 78 LYS A O 1
ATOM 612 N N . LEU A 1 79 ? 4.599 -7.158 1.355 1.00 95.19 79 LEU A N 1
ATOM 613 C CA . LEU A 1 79 ? 5.207 -6.710 0.110 1.00 95.19 79 LEU A CA 1
ATOM 614 C C . LEU A 1 79 ? 6.343 -7.656 -0.252 1.00 95.19 79 LEU A C 1
ATOM 616 O O . LEU A 1 79 ? 7.026 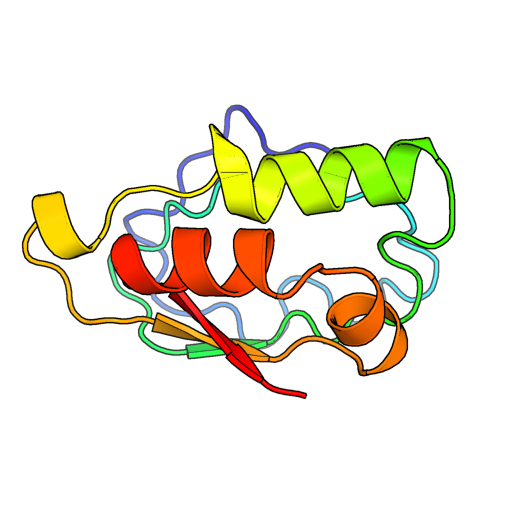-8.185 0.618 1.00 95.19 79 LEU A O 1
ATOM 620 N N . HIS A 1 80 ? 6.622 -7.794 -1.543 1.00 94.81 80 HIS A N 1
ATOM 621 C CA . HIS A 1 80 ? 7.825 -8.499 -1.964 1.00 94.81 80 HIS A CA 1
ATOM 622 C C . HIS A 1 80 ? 9.063 -7.732 -1.467 1.00 94.81 80 HIS A C 1
ATOM 624 O O . HIS A 1 80 ? 9.073 -6.499 -1.491 1.00 94.81 80 HIS A O 1
ATOM 630 N N . ALA A 1 81 ? 10.133 -8.430 -1.069 1.00 95.44 81 ALA A N 1
ATOM 631 C CA . ALA A 1 81 ? 11.332 -7.809 -0.486 1.00 95.44 81 ALA A CA 1
ATOM 632 C C . ALA A 1 81 ? 11.892 -6.648 -1.338 1.00 95.44 81 ALA A C 1
ATOM 634 O O . ALA A 1 81 ? 12.115 -5.555 -0.823 1.00 95.44 81 ALA A O 1
ATOM 635 N N . ASN A 1 82 ? 11.997 -6.847 -2.659 1.00 93.31 82 ASN A N 1
ATOM 636 C CA . ASN A 1 82 ? 12.449 -5.823 -3.618 1.00 93.31 82 ASN A CA 1
ATOM 637 C C . ASN A 1 82 ? 11.591 -4.546 -3.653 1.00 93.31 82 ASN A C 1
ATOM 639 O O . ASN A 1 82 ? 12.073 -3.507 -4.099 1.00 93.31 82 ASN A O 1
ATOM 643 N N . VAL A 1 83 ? 10.321 -4.637 -3.256 1.00 95.25 83 VAL A N 1
ATOM 644 C CA . VAL A 1 83 ? 9.386 -3.507 -3.186 1.00 95.25 83 VAL A CA 1
ATOM 645 C C . VAL A 1 83 ? 9.475 -2.856 -1.816 1.00 95.25 83 VAL A C 1
ATOM 647 O O . VAL A 1 83 ? 9.591 -1.637 -1.719 1.00 95.25 83 VAL A O 1
ATOM 650 N N . TYR A 1 84 ? 9.485 -3.675 -0.762 1.00 95.81 84 TYR A N 1
ATOM 651 C CA . TYR A 1 84 ? 9.635 -3.217 0.614 1.00 95.81 84 TYR A CA 1
ATOM 652 C C . TYR A 1 84 ? 10.878 -2.335 0.783 1.00 95.81 84 TYR A C 1
ATOM 654 O O . TYR A 1 84 ? 10.797 -1.247 1.347 1.00 95.81 84 TYR A O 1
ATOM 662 N N . ASP A 1 85 ? 12.014 -2.773 0.234 1.00 94.88 85 ASP A N 1
ATOM 663 C CA . ASP A 1 85 ? 13.300 -2.082 0.369 1.00 94.88 85 ASP A CA 1
ATOM 664 C C . ASP A 1 85 ? 13.372 -0.761 -0.423 1.00 94.88 85 ASP A C 1
ATOM 666 O O . ASP A 1 85 ? 14.293 0.029 -0.225 1.00 94.88 85 ASP A O 1
ATOM 670 N N . ARG A 1 86 ? 12.384 -0.470 -1.284 1.00 93.94 86 ARG A N 1
ATOM 671 C CA . ARG A 1 86 ? 12.256 0.833 -1.963 1.00 93.94 86 ARG A CA 1
ATOM 672 C C . ARG A 1 86 ? 11.573 1.895 -1.102 1.00 93.94 86 ARG A C 1
ATOM 674 O O . ARG A 1 86 ? 11.654 3.075 -1.446 1.00 93.94 86 ARG A O 1
ATOM 681 N N . LEU A 1 87 ? 10.915 1.500 -0.010 1.00 93.38 87 LEU A N 1
ATOM 682 C CA . LEU A 1 87 ? 10.291 2.421 0.936 1.00 93.38 87 LEU A CA 1
ATOM 683 C C . LEU A 1 87 ? 11.288 2.858 2.006 1.00 93.38 87 LEU A C 1
ATOM 685 O O . LEU A 1 87 ? 11.837 2.052 2.767 1.00 93.38 87 LEU A O 1
ATOM 689 N N . THR A 1 88 ? 11.455 4.167 2.123 1.00 94.88 88 THR A N 1
ATOM 690 C CA . THR A 1 88 ? 12.224 4.789 3.199 1.00 94.88 88 THR A CA 1
ATOM 691 C C . THR A 1 88 ? 11.576 4.523 4.557 1.00 94.88 88 THR A C 1
ATOM 693 O O . THR A 1 88 ? 10.365 4.315 4.662 1.00 94.88 88 THR A O 1
ATOM 696 N N . ASP A 1 89 ? 12.366 4.578 5.630 1.00 95.56 89 ASP A N 1
ATOM 697 C CA . ASP A 1 89 ? 11.836 4.429 6.991 1.00 95.56 89 ASP A CA 1
ATOM 698 C C . ASP A 1 89 ? 10.758 5.479 7.299 1.00 95.56 89 ASP A C 1
ATOM 700 O O . ASP A 1 89 ? 9.743 5.162 7.913 1.00 95.56 89 ASP A O 1
ATOM 704 N N . ASN A 1 90 ? 10.921 6.709 6.798 1.00 96.25 90 ASN A N 1
ATOM 705 C CA . ASN A 1 90 ? 9.940 7.781 6.972 1.00 96.25 90 ASN A CA 1
ATOM 706 C C . ASN A 1 90 ? 8.594 7.460 6.308 1.00 96.25 90 ASN A C 1
ATOM 708 O O . ASN A 1 90 ? 7.552 7.694 6.918 1.00 96.25 90 ASN A O 1
ATOM 712 N N . GLU A 1 91 ? 8.601 6.903 5.092 1.00 95.56 91 GLU A N 1
ATOM 713 C CA . GLU A 1 91 ? 7.376 6.472 4.402 1.00 95.56 91 GLU A CA 1
ATOM 714 C C . GLU A 1 91 ? 6.682 5.343 5.178 1.00 95.56 91 GLU A C 1
ATOM 716 O O . GLU A 1 91 ? 5.470 5.390 5.392 1.00 95.56 91 GLU A O 1
ATOM 721 N N . ARG A 1 92 ? 7.449 4.369 5.686 1.00 95.31 92 ARG A N 1
ATOM 722 C CA . ARG A 1 92 ? 6.904 3.258 6.486 1.00 95.31 92 ARG A CA 1
ATOM 723 C C . ARG A 1 92 ? 6.330 3.736 7.822 1.00 95.31 92 ARG A C 1
ATOM 725 O O . ARG A 1 92 ? 5.241 3.319 8.204 1.00 95.31 92 ARG A O 1
ATOM 732 N N . VAL A 1 93 ? 7.011 4.652 8.511 1.00 96.12 93 VAL A N 1
ATOM 733 C CA . VAL A 1 93 ? 6.531 5.259 9.765 1.00 96.12 93 VAL A CA 1
ATOM 734 C C . VAL A 1 93 ? 5.277 6.105 9.531 1.00 96.12 93 VAL A C 1
ATOM 736 O O . VAL A 1 93 ? 4.352 6.067 10.342 1.00 96.12 93 VAL A O 1
ATOM 739 N N . ALA A 1 94 ? 5.215 6.864 8.434 1.00 96.00 94 ALA A N 1
ATOM 740 C CA . ALA A 1 94 ? 4.033 7.647 8.084 1.00 96.00 94 ALA A CA 1
ATOM 741 C C . ALA A 1 94 ? 2.816 6.747 7.809 1.00 96.00 94 ALA A C 1
ATOM 743 O O . ALA A 1 94 ? 1.732 7.016 8.327 1.00 96.00 94 ALA A O 1
ATOM 744 N N . ALA A 1 95 ? 3.005 5.650 7.073 1.00 96.12 95 ALA A N 1
ATOM 745 C CA . ALA A 1 95 ? 1.960 4.656 6.846 1.00 96.12 95 ALA A CA 1
ATOM 746 C C . ALA A 1 95 ? 1.512 3.972 8.152 1.00 96.12 95 ALA A C 1
ATOM 748 O O . ALA A 1 95 ? 0.312 3.828 8.395 1.00 96.12 95 ALA A O 1
ATOM 749 N N . ALA A 1 96 ? 2.452 3.647 9.045 1.00 96.38 96 ALA A N 1
ATOM 750 C CA . ALA A 1 96 ? 2.149 3.053 10.347 1.00 96.38 96 ALA A CA 1
ATOM 751 C C . ALA A 1 96 ? 1.267 3.956 11.222 1.00 96.38 96 ALA A C 1
ATOM 753 O O . ALA A 1 96 ? 0.341 3.463 11.863 1.00 96.38 96 ALA A O 1
ATOM 754 N N . LYS A 1 97 ? 1.478 5.281 11.201 1.00 96.75 97 LYS A N 1
ATOM 755 C CA . LYS A 1 97 ? 0.607 6.244 11.910 1.00 96.75 97 LYS A CA 1
ATOM 756 C C . LYS A 1 97 ? -0.848 6.193 11.427 1.00 96.75 97 LYS A C 1
ATOM 758 O O . LYS A 1 97 ? -1.763 6.339 12.233 1.00 96.75 97 LYS A O 1
ATOM 763 N N . LYS A 1 98 ? -1.053 5.926 10.134 1.00 97.25 98 LYS A N 1
ATOM 764 C CA . LYS A 1 98 ? -2.370 5.735 9.507 1.00 97.25 98 LYS A CA 1
ATOM 765 C C . LYS A 1 98 ? -2.955 4.329 9.720 1.00 97.25 98 LYS A C 1
ATOM 767 O O . LYS A 1 98 ? -4.010 4.028 9.171 1.00 97.25 98 LYS A O 1
ATOM 772 N N . GLY A 1 99 ? -2.283 3.456 10.474 1.00 97.50 99 GLY A N 1
ATOM 773 C CA . GLY A 1 99 ? -2.733 2.089 10.748 1.00 97.50 99 GLY A CA 1
ATOM 774 C C . GLY A 1 99 ? -2.316 1.049 9.702 1.00 97.50 99 GLY A C 1
ATOM 775 O O . GLY A 1 99 ? -2.892 -0.037 9.680 1.00 97.50 99 GLY A O 1
ATOM 776 N N . TRP A 1 100 ? -1.328 1.343 8.850 1.00 97.44 100 TRP A N 1
ATOM 777 C CA . TRP A 1 100 ? -0.797 0.402 7.855 1.00 97.44 100 TRP A CA 1
ATOM 778 C C . TRP A 1 100 ? 0.588 -0.102 8.254 1.00 97.44 100 TRP A C 1
ATOM 780 O O . TRP A 1 100 ? 1.541 0.666 8.346 1.00 97.44 100 TRP A O 1
ATOM 790 N N . THR A 1 101 ? 0.724 -1.404 8.480 1.00 96.56 101 THR A N 1
ATOM 791 C CA . THR A 1 101 ? 2.015 -2.039 8.779 1.00 96.56 101 THR A CA 1
ATOM 792 C C . THR A 1 101 ? 2.510 -2.803 7.566 1.00 96.56 101 THR A C 1
ATOM 794 O O . THR A 1 101 ? 1.764 -3.597 7.007 1.00 96.56 101 THR A O 1
ATOM 797 N N . PHE A 1 102 ? 3.769 -2.613 7.178 1.00 96.06 102 PHE A N 1
ATOM 798 C CA . PHE A 1 102 ? 4.360 -3.338 6.054 1.00 96.06 102 PHE A CA 1
ATOM 799 C C . PHE A 1 102 ? 5.284 -4.453 6.538 1.00 96.06 102 PHE A C 1
ATOM 801 O O . PHE A 1 102 ? 6.097 -4.237 7.441 1.00 96.06 102 PHE A O 1
ATOM 808 N N . THR A 1 103 ? 5.206 -5.614 5.896 1.00 96.56 103 THR A N 1
ATOM 809 C CA . THR A 1 103 ? 6.099 -6.761 6.116 1.00 96.56 103 THR A CA 1
ATOM 810 C C . THR A 1 103 ? 6.677 -7.260 4.793 1.00 96.56 103 THR A C 1
ATOM 812 O O . THR A 1 103 ? 6.210 -6.873 3.720 1.00 96.56 103 THR A O 1
ATOM 815 N N . LYS A 1 104 ? 7.709 -8.104 4.883 1.00 92.56 104 LYS A N 1
ATOM 816 C CA . LYS A 1 104 ? 8.254 -8.875 3.757 1.00 92.56 104 LYS A CA 1
ATOM 817 C C . LYS A 1 104 ? 7.560 -10.235 3.649 1.00 92.56 104 LYS A C 1
ATOM 819 O O . LYS A 1 104 ? 7.032 -10.692 4.689 1.00 92.56 104 LYS A O 1
#

Foldseek 3Di:
DACLVPAQCPPQDCPCVCPPVQQCQADQAQQRPQNAQEEEPQRLNQCVDPNSVVSLLCNLPVSYAQNVVVVGAAHEYEYHPNSVVSDDPVSQVVSVNSRYHYDD